Protein AF-A0AA93L697-F1 (afdb_monomer_lite)

Secondary structure (DSSP, 8-state):
--TT--EEEEEEE-SSSEEEEETTT--EEEE-TTT--EEE--TTTS--TTSPPP--S-----

Foldseek 3Di:
DPPPWDFDPDWDFQVPFIWGATPPPRAIWTQDPVVRDIDGDDCVVNVDPSGHDDPPPPPPDD

pLDDT: mean 78.41, std 13.68, range [37.88, 90.62]

Structure (mmCIF, N/CA/C/O backbone):
data_AF-A0AA93L697-F1
#
_entry.id   AF-A0AA93L697-F1
#
loop_
_atom_site.group_PDB
_atom_site.id
_atom_site.type_symbol
_atom_site.label_atom_id
_atom_site.label_alt_id
_atom_site.label_comp_id
_atom_site.label_asym_id
_atom_site.label_entity_id
_atom_site.label_seq_id
_atom_site.pdbx_PDB_ins_code
_atom_site.Cartn_x
_atom_site.Cartn_y
_atom_site.Cartn_z
_atom_site.occupancy
_atom_site.B_iso_or_equiv
_atom_site.auth_seq_id
_atom_site.auth_comp_id
_atom_site.auth_asym_id
_atom_site.auth_atom_id
_atom_site.pdbx_PDB_model_num
ATOM 1 N N . MET A 1 1 ? -17.852 0.313 -6.876 1.00 47.19 1 MET A N 1
ATOM 2 C CA . MET A 1 1 ? -18.314 -0.072 -5.509 1.00 47.19 1 MET A CA 1
ATOM 3 C C . MET A 1 1 ? -18.527 -1.591 -5.400 1.00 47.19 1 MET A C 1
ATOM 5 O O . MET A 1 1 ? -19.599 -2.083 -5.730 1.00 47.19 1 MET A O 1
ATOM 9 N N . VAL A 1 2 ? -17.518 -2.359 -4.962 1.00 54.50 2 VAL A N 1
ATOM 10 C CA . VAL A 1 2 ? -17.717 -3.784 -4.620 1.00 54.50 2 VAL A CA 1
ATOM 11 C C . VAL A 1 2 ? -18.556 -3.822 -3.341 1.00 54.50 2 VAL A C 1
ATOM 13 O O . VAL A 1 2 ? -18.067 -3.459 -2.268 1.00 54.50 2 VAL A O 1
ATOM 16 N N . MET A 1 3 ? -19.848 -4.139 -3.473 1.00 59.81 3 MET A N 1
ATOM 17 C CA . MET A 1 3 ? -20.829 -4.070 -2.388 1.00 59.81 3 MET A CA 1
ATOM 18 C C . MET A 1 3 ? -20.352 -4.863 -1.172 1.00 59.81 3 MET A C 1
ATOM 20 O O . MET A 1 3 ? -20.388 -6.085 -1.143 1.00 59.81 3 MET A O 1
ATOM 24 N N . GLY A 1 4 ? -19.910 -4.138 -0.148 1.00 71.06 4 GLY A N 1
ATOM 25 C CA . GLY A 1 4 ? -19.626 -4.703 1.157 1.00 71.06 4 GLY A CA 1
ATOM 26 C C . GLY A 1 4 ? -18.156 -4.807 1.544 1.00 71.06 4 GLY A C 1
ATOM 27 O O . GLY A 1 4 ? -17.907 -5.124 2.702 1.00 71.06 4 GLY A O 1
ATOM 28 N N . HIS A 1 5 ? -17.196 -4.470 0.683 1.00 80.50 5 HIS A N 1
ATOM 29 C CA . HIS A 1 5 ? -15.782 -4.459 1.068 1.00 80.50 5 HIS A CA 1
ATOM 30 C C . HIS A 1 5 ? -15.326 -3.046 1.433 1.00 80.50 5 HIS A C 1
ATOM 32 O O . HIS A 1 5 ? -15.569 -2.086 0.705 1.00 80.50 5 HIS A O 1
ATOM 38 N N . LYS A 1 6 ? -14.664 -2.913 2.586 1.00 85.62 6 LYS A N 1
ATOM 39 C CA . LYS A 1 6 ? -14.111 -1.645 3.069 1.00 85.62 6 LYS A CA 1
ATOM 40 C C . LYS A 1 6 ? -12.625 -1.818 3.326 1.00 85.62 6 LYS A C 1
ATOM 42 O O . LYS A 1 6 ? -12.244 -2.697 4.096 1.00 85.62 6 LYS A O 1
ATOM 47 N N . HIS A 1 7 ? -11.806 -0.982 2.702 1.00 85.81 7 HIS A N 1
ATOM 48 C CA . HIS A 1 7 ? -10.368 -1.009 2.922 1.00 85.81 7 HIS A CA 1
ATOM 49 C C . HIS A 1 7 ? -10.029 -0.581 4.358 1.00 85.81 7 HIS A C 1
ATOM 51 O O . HIS A 1 7 ? -10.688 0.270 4.967 1.00 85.81 7 HIS A O 1
ATOM 57 N N . ALA A 1 8 ? -8.977 -1.173 4.909 1.00 85.44 8 ALA A N 1
ATOM 58 C CA . ALA A 1 8 ? -8.395 -0.739 6.163 1.00 85.44 8 ALA A CA 1
ATOM 59 C C . ALA A 1 8 ? -7.769 0.655 6.011 1.00 85.44 8 ALA A C 1
ATOM 61 O O . ALA A 1 8 ? -7.385 1.081 4.922 1.00 85.44 8 ALA A O 1
ATOM 62 N N . LYS A 1 9 ? -7.612 1.362 7.137 1.00 85.31 9 LYS A N 1
ATOM 63 C CA . LYS A 1 9 ? -6.834 2.612 7.179 1.00 85.31 9 LYS A CA 1
ATOM 64 C C . LYS A 1 9 ? -5.346 2.379 6.902 1.00 85.31 9 LYS A C 1
ATOM 66 O O . LYS A 1 9 ? -4.651 3.299 6.495 1.00 85.31 9 LYS A O 1
ATOM 71 N N . ARG A 1 10 ? -4.855 1.160 7.157 1.00 85.31 10 ARG A N 1
ATOM 72 C CA . ARG A 1 10 ? -3.476 0.770 6.866 1.00 85.31 10 ARG A CA 1
ATOM 73 C C . ARG A 1 10 ? -3.395 0.284 5.425 1.00 85.31 10 ARG A C 1
ATOM 75 O O . ARG A 1 10 ? -3.872 -0.806 5.115 1.00 85.31 10 ARG A O 1
ATOM 82 N N . VAL A 1 11 ? -2.782 1.116 4.600 1.00 89.00 11 VAL A N 1
ATOM 83 C CA . VAL A 1 11 ? -2.484 0.860 3.194 1.00 89.00 11 VAL A CA 1
ATOM 84 C C . VAL A 1 11 ? -0.971 0.761 3.018 1.00 89.00 11 VAL A C 1
ATOM 86 O O . VAL A 1 11 ? -0.225 1.374 3.782 1.00 89.00 11 VAL A O 1
ATOM 89 N N . TRP A 1 12 ? -0.520 -0.022 2.049 1.00 87.88 12 TRP A N 1
ATOM 90 C CA . TRP A 1 12 ? 0.883 -0.101 1.645 1.00 87.88 12 TRP A CA 1
ATOM 91 C C . TRP A 1 12 ? 0.967 -0.030 0.125 1.00 87.88 12 TRP A C 1
ATOM 93 O O . TRP A 1 12 ? 0.004 -0.365 -0.554 1.00 87.88 12 TRP A O 1
ATOM 103 N N . HIS A 1 13 ? 2.086 0.440 -0.407 1.00 86.31 13 HIS A N 1
ATOM 104 C CA . HIS A 1 13 ? 2.337 0.432 -1.845 1.00 86.31 13 HIS A CA 1
ATOM 105 C C . HIS A 1 13 ? 3.214 -0.778 -2.164 1.00 86.31 13 HIS A C 1
ATOM 107 O O . HIS A 1 13 ? 4.237 -0.957 -1.504 1.00 86.31 13 HIS A O 1
ATOM 113 N N . ASP A 1 14 ? 2.817 -1.616 -3.119 1.00 82.56 14 ASP A N 1
ATOM 114 C CA . ASP A 1 14 ? 3.570 -2.820 -3.507 1.00 82.56 14 ASP A CA 1
ATOM 115 C C . ASP A 1 14 ? 4.559 -2.569 -4.658 1.00 82.56 14 ASP A C 1
ATOM 117 O O . ASP A 1 14 ? 5.147 -3.499 -5.196 1.00 82.56 14 ASP A O 1
ATOM 121 N N . GLY A 1 15 ? 4.761 -1.309 -5.040 1.00 81.38 15 GLY A N 1
ATOM 122 C CA . GLY A 1 15 ? 5.605 -0.933 -6.178 1.00 81.38 15 GLY A CA 1
ATOM 123 C C . GLY A 1 15 ? 4.829 -0.801 -7.486 1.00 81.38 15 GLY A C 1
ATOM 124 O O . GLY A 1 15 ? 5.355 -0.195 -8.414 1.00 81.38 15 GLY A O 1
ATOM 125 N N . VAL A 1 16 ? 3.575 -1.263 -7.524 1.00 83.88 16 VAL A N 1
ATOM 126 C CA . VAL A 1 16 ? 2.682 -1.123 -8.681 1.00 83.88 16 VAL A CA 1
ATOM 127 C C . VAL A 1 16 ? 1.441 -0.315 -8.301 1.00 83.88 16 VAL A C 1
ATOM 129 O O . VAL A 1 16 ? 1.171 0.710 -8.913 1.00 83.88 16 VAL A O 1
ATOM 132 N N . ASP A 1 17 ? 0.740 -0.719 -7.241 1.00 86.69 17 ASP A N 1
ATOM 133 C CA . ASP A 1 17 ? -0.492 -0.096 -6.769 1.00 86.69 17 ASP A CA 1
ATOM 134 C C . ASP A 1 17 ? -0.518 0.066 -5.240 1.00 86.69 17 ASP A C 1
ATOM 136 O O . ASP A 1 17 ? 0.255 -0.512 -4.468 1.00 86.69 17 ASP A O 1
ATOM 140 N N . PHE A 1 18 ? -1.492 0.838 -4.750 1.00 88.25 18 PHE A N 1
ATOM 141 C CA . PHE A 1 18 ? -1.794 0.844 -3.321 1.00 88.25 18 PHE A CA 1
ATOM 142 C C . PHE A 1 18 ? -2.639 -0.372 -2.951 1.00 88.25 18 PHE A C 1
ATOM 144 O O . PHE A 1 18 ? -3.740 -0.562 -3.459 1.00 88.25 18 PHE A O 1
ATOM 151 N N . ARG A 1 19 ? -2.171 -1.160 -1.989 1.00 89.81 19 ARG A N 1
ATOM 152 C CA . ARG A 1 19 ? -2.883 -2.299 -1.414 1.00 89.81 19 ARG A CA 1
ATOM 153 C C . ARG A 1 19 ? -3.379 -2.005 -0.004 1.00 89.81 19 ARG A C 1
ATOM 155 O O . ARG A 1 19 ? -2.832 -1.190 0.742 1.00 89.81 19 ARG A O 1
ATOM 162 N N . ALA A 1 20 ? -4.452 -2.685 0.365 1.00 90.62 20 ALA A N 1
ATOM 163 C CA . ALA A 1 20 ? -5.061 -2.651 1.684 1.00 90.62 20 ALA A CA 1
ATOM 164 C C . ALA A 1 20 ? -5.622 -4.032 2.023 1.00 90.62 20 ALA A C 1
ATOM 166 O O . ALA A 1 20 ? -5.780 -4.879 1.152 1.00 90.62 20 ALA A O 1
ATOM 167 N N . ARG A 1 21 ? -5.999 -4.259 3.282 1.00 89.31 21 ARG A N 1
ATOM 168 C CA . ARG A 1 21 ? -6.869 -5.395 3.627 1.00 89.31 21 ARG A CA 1
ATOM 169 C C . ARG A 1 21 ? -8.303 -4.932 3.791 1.00 89.31 21 ARG A C 1
ATOM 171 O O . ARG A 1 21 ? -8.540 -3.834 4.293 1.00 89.31 21 ARG A O 1
ATOM 178 N N . CYS A 1 22 ? -9.253 -5.779 3.434 1.00 89.38 22 CYS A N 1
ATOM 179 C CA . CYS A 1 22 ? -10.651 -5.564 3.745 1.00 89.38 22 CYS A CA 1
ATOM 180 C C . CYS A 1 22 ? -10.881 -5.733 5.252 1.00 89.38 22 CYS A C 1
ATOM 182 O O . CYS A 1 22 ? -10.511 -6.749 5.830 1.00 89.38 22 CYS A O 1
ATOM 184 N N . THR A 1 23 ? -11.548 -4.788 5.911 1.00 87.25 23 THR A N 1
ATOM 185 C CA . THR A 1 23 ? -11.834 -4.895 7.354 1.00 87.25 23 THR A CA 1
ATOM 186 C C . THR A 1 23 ? -12.945 -5.891 7.690 1.00 87.25 23 THR A C 1
ATOM 188 O O . THR A 1 23 ? -13.227 -6.096 8.864 1.00 87.25 23 THR A O 1
ATOM 191 N N . ARG A 1 24 ? -13.628 -6.447 6.683 1.00 85.81 24 ARG A N 1
ATOM 192 C CA . ARG A 1 24 ? -14.755 -7.377 6.860 1.00 85.81 24 ARG A CA 1
ATOM 193 C C . ARG A 1 24 ? -14.355 -8.824 6.598 1.00 85.81 24 ARG A C 1
ATOM 195 O O . ARG A 1 24 ? -14.553 -9.659 7.466 1.00 85.81 24 ARG A O 1
ATOM 202 N N . CYS A 1 25 ? -13.767 -9.100 5.436 1.00 87.06 25 CYS A N 1
ATOM 203 C CA . CYS A 1 25 ? -13.354 -10.451 5.042 1.00 87.06 25 CYS A CA 1
ATOM 204 C C . CYS A 1 25 ? -11.842 -10.699 5.158 1.00 87.06 25 CYS A C 1
ATOM 206 O O . CYS A 1 25 ? -11.394 -11.814 4.937 1.00 87.06 25 CYS A O 1
ATOM 208 N N . SER A 1 26 ? -11.042 -9.685 5.509 1.00 83.94 26 SER A N 1
ATOM 209 C CA . SER A 1 26 ? -9.569 -9.755 5.548 1.00 83.94 26 SER A CA 1
ATOM 210 C C . SER A 1 26 ? -8.871 -10.013 4.207 1.00 83.94 26 SER A C 1
ATOM 212 O O . SER A 1 26 ? -7.642 -10.082 4.188 1.00 83.94 26 SER A O 1
ATOM 214 N N . GLU A 1 27 ? -9.610 -10.078 3.098 1.00 87.50 27 GLU A N 1
ATOM 215 C CA . GLU A 1 27 ? -9.032 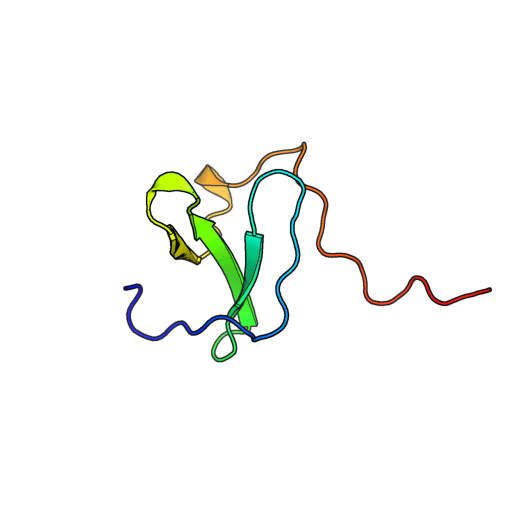-10.213 1.759 1.00 87.50 27 GLU A CA 1
ATOM 216 C C . GLU A 1 27 ? -8.213 -8.991 1.358 1.00 87.50 27 GLU A C 1
ATOM 218 O O . GLU A 1 27 ? -8.432 -7.867 1.825 1.00 87.50 27 GLU A O 1
ATOM 223 N N . GLU A 1 28 ? -7.260 -9.223 0.467 1.00 88.75 28 GLU A N 1
ATOM 224 C CA . GLU A 1 28 ? -6.426 -8.170 -0.079 1.00 88.75 28 GLU A CA 1
ATOM 225 C C . GLU A 1 28 ? -7.228 -7.350 -1.090 1.00 88.75 28 GLU A C 1
ATOM 227 O O . GLU A 1 28 ? -7.938 -7.869 -1.948 1.00 88.75 28 GLU A O 1
ATOM 232 N N . MET A 1 29 ? -7.136 -6.037 -0.948 1.00 90.44 29 MET A N 1
ATOM 233 C CA . MET A 1 29 ? -7.752 -5.057 -1.822 1.00 90.44 29 MET A CA 1
ATOM 234 C C . MET A 1 29 ? -6.653 -4.257 -2.501 1.00 90.44 29 MET A C 1
ATOM 236 O O . MET A 1 29 ? -5.634 -3.947 -1.885 1.00 90.44 29 MET A O 1
ATOM 240 N N . LEU A 1 30 ? -6.888 -3.901 -3.751 1.00 89.88 30 LEU A N 1
ATOM 241 C CA . LEU A 1 30 ? -6.005 -3.100 -4.577 1.00 89.88 30 LEU A CA 1
ATOM 242 C C . LEU A 1 30 ? -6.745 -1.826 -4.985 1.00 89.88 30 LEU A C 1
ATOM 244 O O . LEU A 1 30 ? -7.943 -1.855 -5.288 1.00 89.88 30 LEU A O 1
ATOM 248 N N . ARG A 1 31 ? -6.049 -0.697 -4.919 1.00 88.94 31 ARG A N 1
ATOM 249 C CA . ARG A 1 31 ? -6.531 0.588 -5.400 1.00 88.94 31 ARG A CA 1
ATOM 250 C C . ARG A 1 31 ? -6.156 0.687 -6.862 1.00 88.94 31 ARG A C 1
ATOM 252 O O . ARG A 1 31 ? -4.983 0.782 -7.183 1.00 88.94 31 ARG A O 1
ATOM 259 N N . ASP A 1 32 ? -7.171 0.675 -7.701 1.00 83.75 32 ASP A N 1
ATOM 260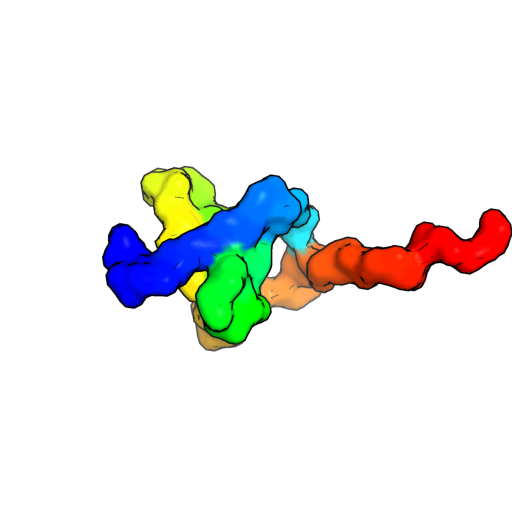 C CA . ASP A 1 32 ? -7.035 0.921 -9.123 1.00 83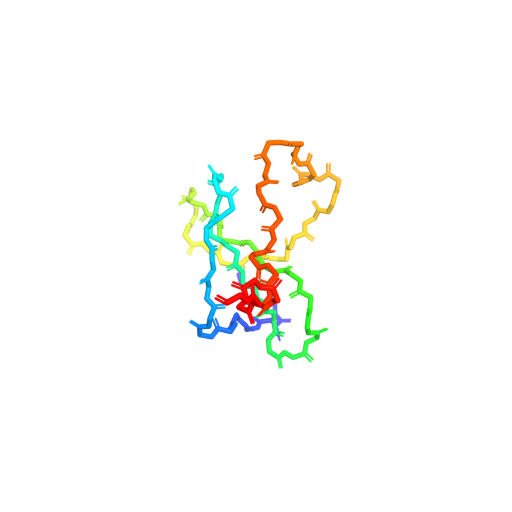.75 32 ASP A CA 1
ATOM 261 C C . ASP A 1 32 ? -6.592 2.378 -9.316 1.00 83.75 32 ASP A C 1
ATOM 263 O O . ASP A 1 32 ? -7.324 3.289 -8.920 1.00 83.75 32 ASP A O 1
ATOM 267 N N . ASP A 1 33 ? -5.385 2.612 -9.837 1.00 77.75 33 ASP A N 1
ATOM 268 C CA . ASP A 1 33 ? -4.877 3.972 -10.065 1.00 77.75 33 ASP A CA 1
ATOM 269 C C . ASP A 1 33 ? -5.742 4.713 -11.102 1.00 77.75 33 ASP A C 1
ATOM 271 O O . ASP A 1 33 ? -6.169 5.844 -10.859 1.00 77.75 33 ASP A O 1
ATOM 275 N N . VAL A 1 34 ? -6.109 4.014 -12.182 1.00 78.06 34 VAL A N 1
ATOM 276 C CA . VAL A 1 34 ? -6.888 4.543 -13.308 1.00 78.06 34 VAL A CA 1
ATOM 277 C C . VAL A 1 34 ? -8.253 5.071 -12.862 1.00 78.06 34 VAL A C 1
ATOM 279 O O . VAL A 1 34 ? -8.689 6.135 -13.301 1.00 78.06 34 VAL A O 1
ATOM 282 N N . ARG A 1 35 ? -8.959 4.332 -11.999 1.00 79.12 35 ARG A N 1
ATOM 283 C CA . ARG A 1 35 ? -10.318 4.684 -11.544 1.00 79.12 35 ARG A CA 1
ATOM 284 C C . ARG A 1 35 ? -10.343 5.304 -10.150 1.00 79.12 35 ARG A C 1
ATOM 286 O O . ARG A 1 35 ? -11.387 5.788 -9.717 1.00 79.12 35 ARG A O 1
ATOM 293 N N . GLY A 1 36 ? -9.230 5.264 -9.421 1.00 81.75 36 GLY A N 1
ATOM 294 C CA . GLY A 1 36 ? -9.140 5.674 -8.020 1.00 81.75 36 GLY A CA 1
ATOM 295 C C . GLY A 1 36 ? -9.983 4.826 -7.056 1.00 81.75 36 GLY A C 1
ATOM 296 O O . GLY A 1 36 ? -10.133 5.207 -5.891 1.00 81.75 36 GLY A O 1
ATOM 297 N N . GLU A 1 37 ? -10.543 3.701 -7.514 1.00 86.38 37 GLU A N 1
ATOM 298 C CA . GLU A 1 37 ? -11.454 2.843 -6.754 1.00 86.38 37 GLU A CA 1
ATOM 299 C C . GLU A 1 37 ? -10.720 1.666 -6.102 1.00 86.38 37 GLU A C 1
ATOM 301 O O . GLU A 1 37 ? -9.788 1.089 -6.654 1.00 86.38 37 GLU A O 1
ATOM 306 N N . TRP A 1 38 ? -11.191 1.255 -4.924 1.00 87.81 38 TRP A N 1
ATOM 307 C CA . TRP A 1 38 ?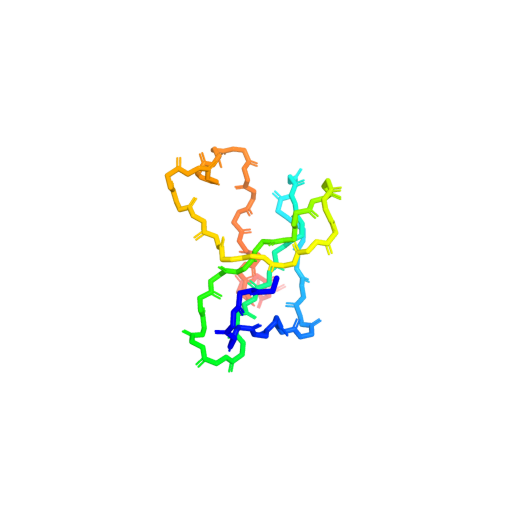 -10.733 0.022 -4.290 1.00 87.81 38 TRP A CA 1
ATOM 308 C C . TRP A 1 38 ? -11.519 -1.174 -4.815 1.00 87.81 38 TRP A C 1
ATOM 310 O O . TRP A 1 38 ? -12.754 -1.195 -4.760 1.00 87.81 38 TRP A O 1
ATOM 320 N N . ARG A 1 39 ? -10.798 -2.205 -5.241 1.00 88.94 39 ARG A N 1
ATOM 321 C CA . ARG A 1 39 ? -11.350 -3.501 -5.642 1.00 88.94 39 ARG A CA 1
ATOM 322 C C . ARG A 1 39 ? -10.628 -4.636 -4.931 1.00 88.94 39 ARG A C 1
ATOM 324 O O . ARG A 1 39 ? -9.586 -4.424 -4.318 1.00 88.94 39 ARG A O 1
ATOM 331 N N . LEU A 1 40 ? -11.202 -5.833 -4.973 1.00 88.19 40 LEU A N 1
ATOM 332 C CA . LEU A 1 40 ? -10.507 -7.027 -4.500 1.00 88.19 40 LEU A CA 1
ATOM 333 C C . LEU A 1 40 ? -9.313 -7.328 -5.407 1.00 88.19 40 LEU A C 1
ATOM 335 O O . LEU A 1 40 ? -9.358 -7.059 -6.612 1.00 88.19 40 LEU A O 1
ATOM 339 N N . PHE A 1 41 ? -8.256 -7.848 -4.793 1.00 86.62 41 PHE A N 1
ATOM 340 C CA . PHE A 1 41 ? -7.110 -8.387 -5.503 1.00 86.62 41 PHE A CA 1
ATOM 341 C C . PHE A 1 41 ? -7.544 -9.659 -6.233 1.00 86.62 41 PHE A C 1
ATOM 343 O O . PHE A 1 41 ? -8.018 -10.606 -5.607 1.00 86.62 41 PHE A O 1
ATOM 350 N N . ASP A 1 42 ? -7.404 -9.661 -7.551 1.00 86.88 42 ASP A N 1
ATOM 351 C CA . ASP A 1 42 ? -7.709 -10.802 -8.401 1.00 86.88 42 ASP A CA 1
ATOM 352 C C . ASP A 1 42 ? -6.383 -11.495 -8.744 1.00 86.88 42 ASP A C 1
ATOM 354 O O . ASP A 1 42 ? -5.602 -10.947 -9.517 1.00 86.88 42 ASP A O 1
ATOM 358 N N . PRO A 1 43 ? -6.083 -12.687 -8.204 1.00 82.31 43 PRO A N 1
ATOM 359 C CA . PRO A 1 43 ? -4.798 -13.341 -8.438 1.00 82.31 43 PRO A CA 1
ATOM 360 C C . PRO A 1 43 ? -4.575 -13.747 -9.900 1.00 82.31 43 PRO A C 1
ATOM 362 O O . PRO A 1 43 ? -3.448 -14.044 -10.268 1.00 82.31 43 PRO A O 1
ATOM 365 N N . VAL A 1 44 ? -5.604 -13.774 -10.749 1.00 84.19 44 VAL A N 1
ATOM 366 C CA . VAL A 1 44 ? -5.447 -14.079 -12.179 1.00 84.19 44 VAL A CA 1
ATOM 367 C C . VAL A 1 44 ? -5.027 -12.830 -12.952 1.00 84.19 44 VAL A C 1
ATOM 369 O O . VAL A 1 44 ? -4.236 -12.915 -13.886 1.00 84.19 44 VAL A O 1
ATOM 372 N N . ARG A 1 45 ? -5.555 -11.663 -12.570 1.00 84.12 45 ARG A N 1
ATOM 373 C CA . ARG A 1 45 ? -5.318 -10.385 -13.266 1.00 84.12 45 ARG A CA 1
ATOM 374 C C . ARG A 1 45 ? -4.204 -9.549 -12.645 1.00 84.12 45 ARG A C 1
ATOM 376 O O . ARG A 1 45 ? -3.587 -8.747 -13.336 1.00 84.12 45 ARG A O 1
ATOM 383 N N . ASP A 1 46 ? -3.982 -9.733 -11.350 1.00 83.31 46 ASP A N 1
ATOM 384 C CA . ASP A 1 46 ? -3.108 -8.920 -10.510 1.00 83.31 46 ASP A CA 1
ATOM 385 C C . ASP A 1 46 ? -1.919 -9.708 -9.943 1.00 83.31 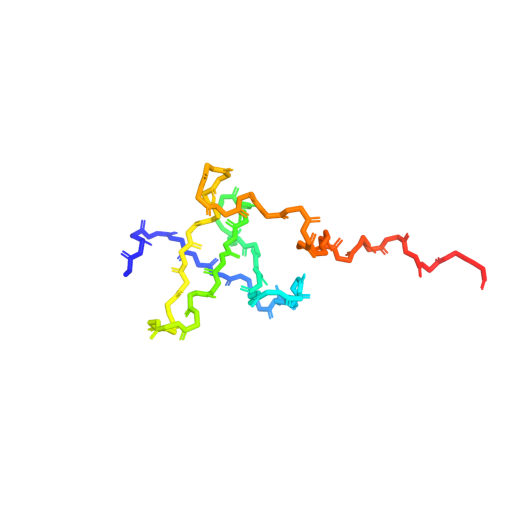46 ASP A C 1
ATOM 387 O O . ASP A 1 46 ? -1.118 -9.161 -9.180 1.00 83.31 46 ASP A O 1
ATOM 391 N N . ALA A 1 47 ? -1.7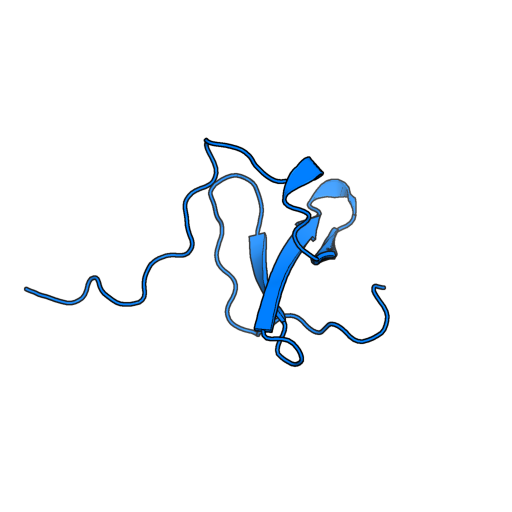59 -10.984 -10.297 1.00 80.50 47 ALA A N 1
ATOM 392 C CA . ALA A 1 47 ? -0.487 -11.654 -10.067 1.00 80.50 47 ALA A CA 1
ATOM 393 C C . ALA A 1 47 ? 0.565 -11.035 -10.989 1.00 80.50 47 ALA A C 1
ATOM 395 O O . ALA A 1 47 ? 0.648 -11.361 -12.169 1.00 80.50 47 ALA A O 1
ATOM 396 N N . ASP A 1 48 ? 1.365 -10.136 -10.428 1.00 81.06 48 ASP A N 1
ATOM 397 C CA . ASP A 1 48 ? 2.538 -9.588 -11.086 1.00 81.06 48 ASP A CA 1
ATOM 398 C C . ASP A 1 48 ? 3.774 -9.939 -10.242 1.00 81.06 48 ASP A C 1
ATOM 400 O O . ASP A 1 48 ? 3.781 -9.677 -9.036 1.00 81.06 48 ASP A O 1
ATOM 404 N N . PRO A 1 49 ? 4.807 -10.563 -10.833 1.00 79.25 49 PRO A N 1
ATOM 405 C CA . PRO A 1 49 ? 5.984 -11.021 -10.098 1.00 79.25 49 PRO A CA 1
ATOM 406 C C . PRO A 1 49 ? 6.874 -9.878 -9.589 1.00 79.25 49 PRO A C 1
ATOM 408 O O . PRO A 1 49 ? 7.765 -10.121 -8.781 1.00 79.25 49 PRO A O 1
ATOM 411 N N . THR A 1 50 ? 6.662 -8.645 -10.052 1.00 80.44 50 THR A N 1
ATOM 412 C CA . THR A 1 50 ? 7.389 -7.452 -9.598 1.00 80.44 50 THR A CA 1
ATOM 413 C C . THR A 1 50 ? 6.718 -6.769 -8.407 1.00 80.44 50 THR A C 1
ATOM 415 O O . THR A 1 50 ? 7.330 -5.911 -7.767 1.00 80.44 50 THR A O 1
ATOM 418 N N . ARG A 1 51 ? 5.483 -7.167 -8.062 1.00 81.94 51 ARG A N 1
ATOM 419 C CA . ARG A 1 51 ? 4.781 -6.655 -6.883 1.00 81.94 51 ARG A CA 1
ATOM 420 C C . ARG A 1 51 ? 5.486 -7.102 -5.611 1.00 81.94 51 ARG A C 1
ATOM 422 O O . ARG A 1 51 ? 5.618 -8.289 -5.320 1.00 81.94 51 ARG A O 1
ATOM 429 N N . THR A 1 52 ? 5.887 -6.120 -4.816 1.00 78.12 52 THR A N 1
ATOM 430 C CA . THR A 1 52 ? 6.459 -6.331 -3.491 1.00 78.12 52 THR A CA 1
ATOM 431 C C . THR A 1 52 ? 5.378 -6.888 -2.578 1.00 78.12 52 THR A C 1
ATOM 433 O O . THR A 1 52 ? 4.291 -6.320 -2.431 1.00 78.12 52 THR A O 1
ATOM 436 N N . GLU A 1 53 ? 5.665 -8.014 -1.936 1.00 71.44 53 GLU A N 1
ATOM 437 C CA . GLU A 1 53 ? 4.765 -8.558 -0.933 1.00 71.44 53 GLU A CA 1
ATOM 438 C C . GLU A 1 53 ? 4.482 -7.526 0.168 1.00 71.44 53 GLU A C 1
ATOM 440 O O . GLU A 1 53 ? 5.246 -6.584 0.400 1.00 71.44 53 GLU A O 1
ATOM 445 N N . LYS A 1 54 ? 3.335 -7.671 0.842 1.00 70.06 54 LYS A N 1
ATOM 446 C CA . LYS A 1 54 ? 3.007 -6.809 1.982 1.00 70.06 54 LYS A CA 1
ATOM 447 C C . LYS A 1 54 ? 4.222 -6.760 2.922 1.00 70.06 54 LYS A C 1
ATOM 449 O O . LYS A 1 54 ? 4.752 -7.828 3.227 1.00 70.06 54 LYS A O 1
ATOM 454 N N . PRO A 1 55 ? 4.650 -5.580 3.405 1.00 66.38 55 PRO A N 1
ATOM 455 C CA . PRO A 1 55 ? 5.749 -5.520 4.354 1.00 66.38 55 PRO A CA 1
ATOM 456 C C . PRO A 1 55 ? 5.370 -6.397 5.545 1.00 66.38 55 PRO A C 1
ATOM 458 O O . PRO A 1 55 ? 4.370 -6.131 6.231 1.00 66.38 55 PRO A O 1
ATOM 461 N N . ASP A 1 56 ? 6.103 -7.498 5.726 1.00 58.59 56 ASP A N 1
ATOM 462 C CA . ASP A 1 56 ? 5.853 -8.384 6.843 1.00 58.59 56 ASP A CA 1
ATOM 463 C C . ASP A 1 56 ? 6.076 -7.566 8.110 1.00 58.59 56 ASP A C 1
ATOM 465 O O . ASP A 1 56 ? 7.051 -6.827 8.263 1.00 58.59 56 ASP A O 1
ATOM 469 N N . ARG A 1 57 ? 5.118 -7.637 9.031 1.00 54.41 57 ARG A N 1
ATOM 470 C CA . ARG A 1 57 ? 5.211 -6.890 10.287 1.00 54.41 57 ARG A CA 1
ATOM 471 C C . ARG A 1 57 ? 6.413 -7.365 11.131 1.00 54.41 57 ARG A C 1
ATOM 473 O O . ARG A 1 57 ? 6.696 -6.737 12.147 1.00 54.41 57 ARG A O 1
ATOM 480 N N . GLN A 1 58 ? 7.113 -8.430 10.731 1.00 49.91 58 GLN A N 1
ATOM 481 C CA . GLN A 1 58 ? 8.309 -8.988 11.351 1.00 49.91 58 GLN A CA 1
ATOM 482 C C . GLN A 1 58 ? 9.554 -8.644 10.522 1.00 49.91 58 GLN A C 1
ATOM 484 O O . GLN A 1 58 ? 10.189 -9.473 9.883 1.00 49.91 58 GLN A O 1
ATOM 489 N N . SER A 1 59 ? 9.962 -7.384 10.584 1.00 46.53 59 SER A N 1
ATOM 490 C CA . SER A 1 59 ? 11.380 -7.023 10.473 1.00 46.53 59 SER A CA 1
ATOM 491 C C . SER A 1 59 ? 11.668 -5.899 11.462 1.00 46.53 59 SER A C 1
ATOM 493 O O . SER A 1 59 ? 12.090 -4.802 11.122 1.00 46.53 59 SER A O 1
ATOM 495 N N . ARG A 1 60 ? 11.361 -6.181 12.731 1.00 42.75 60 ARG A N 1
ATOM 496 C CA . ARG A 1 60 ? 12.003 -5.542 13.880 1.00 42.75 60 ARG A CA 1
ATOM 497 C C . ARG A 1 60 ? 12.557 -6.663 14.754 1.00 42.75 60 ARG A C 1
ATOM 499 O O . ARG A 1 60 ? 11.971 -7.011 15.772 1.00 42.75 60 ARG A O 1
ATOM 506 N N . ALA A 1 61 ? 13.633 -7.274 14.281 1.00 47.94 61 ALA A N 1
ATOM 507 C CA . ALA A 1 61 ? 14.500 -8.134 15.068 1.00 47.94 61 ALA A CA 1
ATOM 508 C C . ALA A 1 61 ? 15.936 -7.688 14.776 1.00 47.94 61 ALA A C 1
ATOM 510 O O . ALA A 1 61 ? 16.333 -7.660 13.612 1.00 47.94 61 ALA A O 1
ATOM 511 N N . GLY A 1 62 ? 16.649 -7.290 15.829 1.00 37.88 62 GLY A N 1
ATOM 512 C CA . GLY A 1 62 ? 18.013 -6.765 15.796 1.00 37.88 62 GLY A CA 1
ATOM 513 C C . GLY A 1 62 ? 18.122 -5.484 16.592 1.00 37.88 62 GLY A C 1
ATOM 514 O O . GLY A 1 62 ? 18.220 -4.424 15.942 1.00 37.88 62 GLY A O 1
#

Sequence (62 aa):
MVMGHKHAKRVWHDGVDFRARCTRCSEEMLRDDVRGEWRLFDPVRDADPTRTEKPDRQSRAG

Radius of gyration: 12.29 Å; chains: 1; bounding box: 39×20×29 Å